Protein AF-N2A090-F1 (afdb_monomer)

Structure (mmCIF, N/CA/C/O backbone):
data_AF-N2A090-F1
#
_entry.id   AF-N2A090-F1
#
loop_
_atom_site.group_PDB
_atom_site.id
_atom_site.type_symbol
_atom_site.label_atom_id
_atom_site.label_alt_id
_atom_site.label_comp_id
_atom_site.label_asym_id
_atom_site.label_entity_id
_atom_site.label_seq_id
_atom_site.pdbx_PDB_ins_code
_atom_site.Cartn_x
_atom_site.Cartn_y
_atom_site.Cartn_z
_atom_site.occupancy
_atom_site.B_iso_or_equiv
_atom_site.auth_seq_id
_atom_site.auth_comp_id
_atom_site.auth_asym_id
_atom_site.auth_atom_id
_atom_site.pdbx_PDB_model_num
ATOM 1 N N . MET A 1 1 ? -7.030 3.485 -2.525 1.00 74.12 1 MET A N 1
ATOM 2 C CA . MET A 1 1 ? -6.939 4.954 -2.681 1.00 74.12 1 MET A CA 1
ATOM 3 C C . MET A 1 1 ? -5.470 5.366 -2.677 1.00 74.12 1 MET A C 1
ATOM 5 O O . MET A 1 1 ? -4.725 4.828 -1.869 1.00 74.12 1 MET A O 1
ATOM 9 N N . SER A 1 2 ? -5.016 6.261 -3.564 1.00 77.94 2 SER A N 1
ATOM 10 C CA . SER A 1 2 ? -3.610 6.715 -3.531 1.00 77.94 2 SER A CA 1
ATOM 11 C C . SER A 1 2 ? -3.374 7.710 -2.391 1.00 77.94 2 SER A C 1
ATOM 13 O O . SER A 1 2 ? -4.318 8.332 -1.901 1.00 77.94 2 SER A O 1
ATOM 15 N N . ARG A 1 3 ? -2.103 7.913 -2.015 1.00 79.19 3 ARG A N 1
ATOM 16 C CA . ARG A 1 3 ? -1.691 8.959 -1.058 1.00 79.19 3 ARG A CA 1
ATOM 17 C C . ARG A 1 3 ? -2.234 10.335 -1.442 1.00 79.19 3 ARG A C 1
ATOM 19 O O . ARG A 1 3 ? -2.780 11.037 -0.602 1.00 79.19 3 ARG A O 1
ATOM 26 N N . THR A 1 4 ? -2.130 10.695 -2.720 1.00 79.94 4 THR A N 1
ATOM 27 C CA . THR A 1 4 ? -2.624 11.978 -3.236 1.00 79.94 4 THR A CA 1
ATOM 28 C C . THR A 1 4 ? -4.145 12.076 -3.149 1.00 79.94 4 THR A C 1
ATOM 30 O O . THR A 1 4 ? -4.663 13.121 -2.773 1.00 79.94 4 THR A O 1
ATOM 33 N N . CYS A 1 5 ? -4.876 10.990 -3.431 1.00 81.81 5 CYS A N 1
ATOM 34 C CA . CYS A 1 5 ? -6.334 10.977 -3.284 1.00 81.81 5 CYS A CA 1
ATOM 35 C C . CYS A 1 5 ? -6.766 11.231 -1.835 1.00 81.81 5 CYS A C 1
ATOM 37 O O . CYS A 1 5 ? -7.685 12.017 -1.627 1.00 81.81 5 CYS A O 1
ATOM 39 N N . ILE A 1 6 ? -6.103 10.595 -0.862 1.00 81.88 6 ILE A N 1
ATOM 40 C CA . ILE A 1 6 ? -6.382 10.790 0.569 1.00 81.88 6 ILE A CA 1
ATOM 41 C C . ILE A 1 6 ? -6.033 12.222 0.987 1.00 81.88 6 ILE A C 1
ATOM 43 O O . ILE A 1 6 ? -6.859 12.898 1.590 1.00 81.88 6 ILE A O 1
ATOM 47 N N . GLY A 1 7 ? -4.863 12.726 0.583 1.00 79.81 7 GLY A N 1
ATOM 48 C CA . GLY A 1 7 ? -4.444 14.096 0.895 1.00 79.81 7 GLY A CA 1
ATOM 49 C C . GLY A 1 7 ? -5.368 15.177 0.321 1.00 79.81 7 GLY A C 1
ATOM 50 O O . GLY A 1 7 ? -5.564 16.207 0.957 1.00 79.81 7 GLY A O 1
ATOM 51 N N . ASN A 1 8 ? -5.968 14.935 -0.849 1.00 82.94 8 ASN A N 1
ATOM 52 C CA . ASN A 1 8 ? -6.918 15.861 -1.474 1.00 82.94 8 ASN A CA 1
ATOM 53 C C . ASN A 1 8 ? -8.331 15.794 -0.863 1.00 82.94 8 ASN A C 1
ATOM 55 O O . ASN A 1 8 ? -9.120 16.710 -1.077 1.00 82.94 8 ASN A O 1
ATOM 59 N N . HIS A 1 9 ? -8.661 14.732 -0.121 1.00 82.12 9 HIS A N 1
ATOM 60 C CA . HIS A 1 9 ? -9.956 14.548 0.540 1.00 82.12 9 HIS A CA 1
ATOM 61 C C . HIS A 1 9 ? -9.742 14.418 2.048 1.00 82.12 9 HIS A C 1
ATOM 63 O O . HIS A 1 9 ? -9.837 13.326 2.618 1.00 82.12 9 HIS A O 1
ATOM 69 N N . SER A 1 10 ? -9.441 15.545 2.695 1.00 78.00 10 SER A N 1
ATOM 70 C CA . SER A 1 10 ? -9.239 15.586 4.142 1.00 78.00 10 SER A CA 1
ATOM 71 C C . SER A 1 10 ? -10.441 14.982 4.882 1.00 78.00 10 SER A C 1
ATOM 73 O O . SER A 1 10 ? -11.603 15.243 4.565 1.00 78.00 10 SER A O 1
ATOM 75 N N . GLY A 1 11 ? -10.155 14.104 5.846 1.00 84.94 11 GLY A N 1
ATOM 76 C CA . GLY A 1 11 ? -11.173 13.414 6.641 1.00 84.94 11 GLY A CA 1
ATOM 77 C C . GLY A 1 11 ? -11.826 12.198 5.975 1.00 84.94 11 GLY A C 1
ATOM 78 O O . GLY A 1 11 ? -12.719 11.611 6.578 1.00 84.94 11 GLY A O 1
ATOM 79 N N . ILE A 1 12 ? -11.405 11.764 4.776 1.00 90.19 12 ILE A N 1
ATOM 80 C CA . ILE A 1 12 ? -11.969 10.547 4.158 1.00 90.19 12 ILE A CA 1
ATOM 81 C C . ILE A 1 12 ? -11.743 9.298 5.019 1.00 90.19 12 ILE A C 1
ATOM 83 O O . ILE A 1 12 ? -12.636 8.465 5.127 1.00 90.19 12 ILE A O 1
ATOM 87 N N . ILE A 1 13 ? -10.583 9.193 5.677 1.00 90.69 13 ILE A N 1
ATOM 88 C CA . ILE A 1 13 ? -10.296 8.081 6.590 1.00 90.69 13 ILE A CA 1
ATOM 89 C C . ILE A 1 13 ? -11.205 8.172 7.817 1.00 90.69 13 ILE A C 1
ATOM 91 O O . ILE A 1 13 ? -11.804 7.168 8.177 1.00 90.69 13 ILE A O 1
ATOM 95 N N . GLN A 1 14 ? -11.396 9.368 8.387 1.00 93.06 14 GLN A N 1
ATOM 96 C CA . GLN A 1 14 ? -12.294 9.563 9.531 1.00 93.06 14 GLN A CA 1
ATOM 97 C C . GLN A 1 14 ? -13.730 9.144 9.212 1.00 93.06 14 GLN A C 1
ATOM 99 O O . GLN A 1 14 ? -14.353 8.431 9.987 1.00 93.06 14 GLN A O 1
ATOM 104 N N . LYS A 1 15 ? -14.228 9.503 8.024 1.00 93.06 15 LYS A N 1
ATOM 105 C CA . LYS A 1 15 ? -15.556 9.076 7.567 1.00 93.06 15 LYS A CA 1
ATOM 106 C C . LYS A 1 15 ? -15.677 7.559 7.461 1.00 93.06 15 LYS A C 1
ATOM 108 O O . LYS A 1 15 ? -16.721 7.019 7.799 1.00 93.06 15 LYS A O 1
ATOM 113 N N . LEU A 1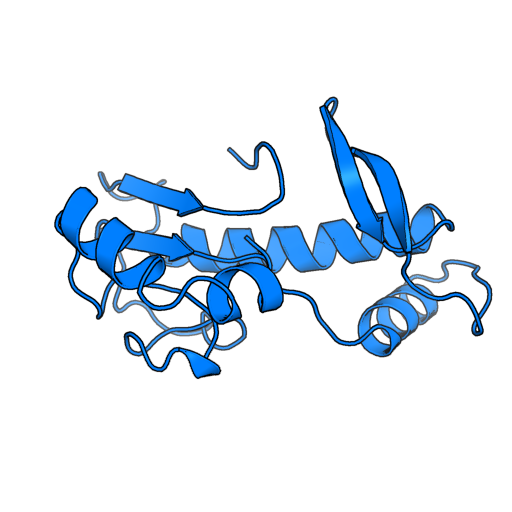 16 ? -14.631 6.869 6.998 1.00 93.25 16 LEU A N 1
ATOM 114 C CA . LEU A 1 16 ? -14.617 5.403 6.964 1.00 93.25 16 LEU A CA 1
ATOM 115 C C . LEU A 1 16 ? -14.592 4.819 8.381 1.00 93.25 16 LEU A C 1
ATOM 117 O O . LEU A 1 16 ? -15.324 3.878 8.660 1.00 93.25 16 LEU A O 1
ATOM 121 N N . ILE A 1 17 ? -13.801 5.396 9.285 1.00 93.94 17 ILE A N 1
ATOM 122 C CA . ILE A 1 17 ? -13.757 4.990 10.695 1.00 93.94 17 ILE A CA 1
ATOM 123 C C . ILE A 1 17 ? -15.149 5.099 11.327 1.00 93.94 17 ILE A C 1
ATOM 125 O O . ILE A 1 17 ? -15.617 4.138 11.931 1.00 93.94 17 ILE A O 1
ATOM 129 N N . GLU A 1 18 ? -15.832 6.228 11.132 1.00 94.19 18 GLU A N 1
ATOM 130 C CA . GLU A 1 18 ? -17.196 6.459 11.621 1.00 94.19 18 GLU A CA 1
ATOM 131 C C . GLU A 1 18 ? -18.202 5.496 10.980 1.00 94.19 18 GLU A C 1
ATOM 133 O O . GLU A 1 18 ? -18.989 4.867 11.682 1.00 94.19 18 GLU A O 1
ATOM 138 N N . GLN A 1 19 ? -18.153 5.335 9.655 1.00 94.19 19 GLN A N 1
ATOM 139 C CA . GLN A 1 19 ? -19.072 4.476 8.906 1.00 94.19 19 GLN A CA 1
ATOM 140 C C . GLN A 1 19 ? -19.000 3.009 9.353 1.00 94.19 19 GLN A C 1
ATOM 142 O O . GLN A 1 19 ? -20.031 2.341 9.434 1.00 94.19 19 GLN A O 1
ATOM 147 N N . PHE A 1 20 ? -17.795 2.510 9.631 1.00 93.38 20 PHE A N 1
ATOM 148 C CA . PHE A 1 20 ? -17.558 1.124 10.040 1.00 93.38 20 PHE A CA 1
ATOM 149 C C . PHE A 1 20 ? -17.416 0.959 11.561 1.00 93.38 20 PHE A C 1
ATOM 151 O O . PHE A 1 20 ? -17.127 -0.137 12.021 1.00 93.38 20 PHE A O 1
ATOM 158 N N . HIS A 1 21 ? -17.659 2.014 12.349 1.00 92.69 21 HIS A N 1
ATOM 159 C CA . HIS A 1 21 ? -17.585 2.000 13.817 1.00 92.69 21 HIS A CA 1
ATOM 160 C C . HIS A 1 21 ? -16.241 1.475 14.365 1.00 92.69 21 HIS A C 1
ATOM 162 O O . HIS A 1 21 ? -16.193 0.708 15.329 1.00 92.69 21 HIS A O 1
ATOM 168 N N . MET A 1 22 ? -15.136 1.891 13.743 1.00 92.44 22 MET A N 1
ATOM 169 C CA . MET A 1 22 ? -13.788 1.405 14.050 1.00 92.44 22 MET A CA 1
ATOM 170 C C . MET A 1 22 ? -13.080 2.269 15.103 1.00 92.44 22 MET A C 1
ATOM 172 O O . MET A 1 22 ? -13.300 3.472 15.193 1.00 92.44 22 MET A O 1
ATOM 176 N N . ASP A 1 23 ? -12.172 1.664 15.873 1.00 92.38 23 ASP A N 1
ATOM 177 C CA . ASP A 1 23 ? -11.186 2.401 16.683 1.00 92.38 23 ASP A CA 1
ATOM 178 C C . ASP A 1 23 ? -9.989 2.765 15.789 1.00 92.38 23 ASP A C 1
ATOM 180 O O . ASP A 1 23 ? -9.489 1.909 15.057 1.00 92.38 23 ASP A O 1
ATOM 184 N N . GLU A 1 24 ? -9.493 4.003 15.870 1.00 91.75 24 GLU A N 1
ATOM 185 C CA . GLU A 1 24 ? -8.285 4.471 15.172 1.00 91.75 24 GLU A CA 1
ATOM 186 C C . GLU A 1 24 ? -7.083 3.532 15.359 1.00 91.75 24 GLU A C 1
ATOM 188 O O . GLU A 1 24 ? -6.289 3.339 14.441 1.00 91.75 24 GLU A O 1
ATOM 193 N N . LYS A 1 25 ? -6.960 2.879 16.521 1.00 91.56 25 LYS A N 1
ATOM 194 C CA . LYS A 1 25 ? -5.900 1.896 16.804 1.00 91.56 25 LYS A CA 1
ATOM 195 C C . LYS A 1 25 ? -5.976 0.641 15.935 1.00 91.56 25 LYS A C 1
ATOM 197 O O . LYS A 1 25 ? -4.972 -0.056 15.815 1.00 91.56 25 LYS A O 1
ATOM 202 N N . LYS A 1 26 ? -7.141 0.351 15.352 1.00 93.75 26 LYS A N 1
ATOM 203 C CA . LYS A 1 26 ? -7.409 -0.788 14.460 1.00 93.75 26 LYS A CA 1
ATOM 204 C C . LYS A 1 26 ? -7.352 -0.400 12.978 1.00 93.75 26 LYS A C 1
ATOM 206 O O . LYS A 1 26 ? -7.726 -1.193 12.113 1.00 93.75 26 LYS A O 1
ATOM 211 N N . VAL A 1 27 ? -6.896 0.813 12.675 1.00 94.50 27 VAL A N 1
ATOM 212 C CA . VAL A 1 27 ? -6.742 1.313 11.310 1.00 94.50 27 VAL A CA 1
ATOM 213 C C . VAL A 1 27 ? -5.287 1.179 10.879 1.00 94.50 27 VAL A C 1
ATOM 215 O O . VAL A 1 27 ? -4.377 1.552 11.615 1.00 94.50 27 VAL A O 1
ATOM 218 N N . ILE A 1 28 ? -5.066 0.680 9.665 1.00 94.50 28 ILE A N 1
ATOM 219 C CA . ILE A 1 28 ? -3.757 0.650 9.010 1.00 94.50 28 ILE A CA 1
ATOM 220 C C . ILE A 1 28 ? -3.831 1.539 7.768 1.00 94.50 28 ILE A C 1
ATOM 222 O O . ILE A 1 28 ? -4.612 1.294 6.847 1.00 94.50 28 ILE A O 1
ATOM 226 N N . THR A 1 29 ? -3.008 2.585 7.740 1.00 93.88 29 THR A N 1
ATOM 227 C CA . THR A 1 29 ? -2.914 3.542 6.626 1.00 93.88 29 THR A CA 1
ATOM 228 C C . THR A 1 29 ? -1.475 4.061 6.484 1.00 93.88 29 THR A C 1
ATOM 230 O O . THR A 1 29 ? -0.525 3.452 6.980 1.00 93.88 29 THR A O 1
ATOM 233 N N . PHE A 1 30 ? -1.259 5.164 5.768 1.00 91.62 30 PHE A N 1
ATOM 234 C CA . PHE A 1 30 ? 0.050 5.795 5.639 1.00 91.62 30 PHE A CA 1
ATOM 235 C C . PHE A 1 30 ? 0.497 6.448 6.949 1.00 91.62 30 PHE A C 1
ATOM 237 O O . PHE A 1 30 ? -0.265 7.175 7.577 1.00 91.62 30 PHE A O 1
ATOM 244 N N . LYS A 1 31 ? 1.786 6.306 7.289 1.00 89.88 31 LYS A N 1
ATOM 245 C CA . LYS A 1 31 ? 2.408 6.926 8.475 1.00 89.88 31 LYS A CA 1
ATOM 246 C C . LYS A 1 31 ? 2.099 8.422 8.630 1.00 89.88 31 LYS A C 1
ATOM 248 O O . LYS A 1 31 ? 1.952 8.909 9.743 1.00 89.88 31 LYS A O 1
ATOM 253 N N . LYS A 1 32 ? 2.005 9.151 7.512 1.00 89.00 32 LYS A N 1
ATOM 254 C CA . LYS A 1 32 ? 1.718 10.594 7.492 1.00 89.00 32 LYS A CA 1
ATOM 255 C C . LYS A 1 32 ? 0.347 10.942 8.082 1.00 89.00 32 LYS A C 1
ATOM 257 O O . LYS A 1 32 ? 0.206 12.028 8.628 1.00 89.00 32 LYS A O 1
ATOM 262 N N . GLU A 1 33 ? -0.628 10.041 7.980 1.00 88.31 33 GLU A N 1
ATOM 263 C CA . GLU A 1 33 ? -1.977 10.274 8.506 1.00 88.31 33 GLU A CA 1
ATOM 264 C C . GLU A 1 33 ? -1.998 10.256 10.039 1.00 88.31 33 GLU A C 1
ATOM 266 O O . GLU A 1 33 ? -2.909 10.817 10.632 1.00 88.31 33 GLU A O 1
ATOM 271 N N . ASN A 1 34 ? -0.972 9.673 10.680 1.00 88.88 34 ASN A N 1
ATOM 272 C CA . ASN A 1 34 ? -0.818 9.627 12.135 1.00 88.88 34 ASN A CA 1
ATOM 273 C C . ASN A 1 34 ? -2.039 9.018 12.860 1.00 88.88 34 ASN A C 1
ATOM 275 O O . ASN A 1 34 ? -2.432 9.485 13.927 1.00 88.88 34 ASN A O 1
ATOM 279 N N . ILE A 1 35 ? -2.630 7.980 12.258 1.00 88.38 35 ILE A N 1
ATOM 280 C CA . ILE A 1 35 ? -3.768 7.221 12.790 1.00 88.38 35 ILE A CA 1
ATOM 281 C C . ILE A 1 35 ? -3.264 5.851 13.240 1.00 88.38 35 ILE A C 1
ATOM 283 O O . ILE A 1 35 ? -2.599 5.156 12.470 1.00 88.38 35 ILE A O 1
ATOM 287 N N . GLY A 1 36 ? -3.609 5.466 14.470 1.00 85.12 36 GLY A N 1
ATOM 288 C CA . GLY A 1 36 ? -3.218 4.182 15.045 1.00 85.12 36 GLY A CA 1
ATOM 289 C C . GLY A 1 36 ? -1.708 4.038 15.276 1.00 85.12 36 GLY A C 1
ATOM 290 O O . GLY A 1 36 ? -0.925 4.970 15.103 1.00 85.12 36 GLY A O 1
ATOM 291 N N . SER A 1 37 ? -1.289 2.853 15.727 1.00 83.75 37 SER A N 1
ATOM 292 C CA . SER A 1 37 ? 0.128 2.537 15.974 1.00 83.75 37 SER A CA 1
ATOM 293 C C . SER A 1 37 ? 0.800 1.793 14.816 1.00 83.75 37 SER A C 1
ATOM 295 O O . SER A 1 37 ? 2.027 1.819 14.703 1.00 83.75 37 SER A O 1
ATOM 297 N N . LEU A 1 38 ? 0.016 1.136 13.957 1.00 89.38 38 LEU A N 1
ATOM 298 C CA . LEU A 1 38 ? 0.498 0.382 12.802 1.00 89.38 38 LEU A CA 1
ATOM 299 C C . LEU A 1 38 ? 0.202 1.140 11.510 1.00 89.38 38 LEU A C 1
ATOM 301 O O . LEU A 1 38 ? -0.845 1.757 11.343 1.00 89.38 38 LEU A O 1
ATOM 305 N N . HIS A 1 39 ? 1.137 1.071 10.571 1.00 91.38 39 HIS A N 1
ATOM 306 C CA . HIS A 1 39 ? 1.033 1.724 9.272 1.00 91.38 39 HIS A CA 1
ATOM 307 C C . HIS A 1 39 ? 1.769 0.901 8.214 1.00 91.38 39 HIS A C 1
ATOM 309 O O . HIS A 1 39 ? 2.591 0.047 8.547 1.00 91.38 39 HIS A O 1
ATOM 315 N N . PHE A 1 40 ? 1.528 1.194 6.936 1.00 89.44 40 PHE A N 1
ATOM 316 C CA . PHE A 1 40 ? 2.294 0.621 5.821 1.00 89.44 40 PHE A CA 1
ATOM 317 C C . PHE A 1 40 ? 3.813 0.747 6.056 1.00 89.44 40 PHE A C 1
ATOM 319 O O . PHE A 1 40 ? 4.291 1.808 6.476 1.00 89.44 40 PHE A O 1
ATOM 326 N N . GLY A 1 41 ? 4.557 -0.343 5.855 1.00 83.50 41 GLY A N 1
ATOM 327 C CA . GLY A 1 41 ? 5.981 -0.483 6.185 1.00 83.50 41 GLY A CA 1
ATOM 328 C C . GLY A 1 41 ? 6.324 -0.735 7.664 1.00 83.50 41 GLY A C 1
ATOM 329 O O . GLY A 1 41 ? 7.500 -0.835 7.993 1.00 83.50 41 GLY A O 1
ATOM 330 N N . ASN A 1 42 ? 5.338 -0.818 8.563 1.00 85.06 42 ASN A N 1
ATOM 331 C CA . ASN A 1 42 ? 5.522 -1.172 9.979 1.00 85.06 42 ASN A CA 1
ATOM 332 C C . ASN A 1 42 ? 4.400 -2.106 10.466 1.00 85.06 42 ASN A C 1
ATOM 334 O O . ASN A 1 42 ? 3.811 -1.907 11.526 1.00 85.06 42 ASN A O 1
ATOM 338 N N . THR A 1 43 ? 4.040 -3.088 9.641 1.00 77.25 43 THR A N 1
ATOM 339 C CA . THR A 1 43 ? 3.064 -4.137 9.974 1.00 77.25 43 THR A CA 1
ATOM 340 C C . THR A 1 43 ? 3.737 -5.421 10.464 1.00 77.25 43 THR A C 1
ATOM 342 O O . THR A 1 43 ? 3.069 -6.305 10.999 1.00 77.25 43 THR A O 1
ATOM 345 N N . GLU A 1 44 ? 5.056 -5.545 10.326 1.00 72.06 44 GLU A N 1
ATOM 346 C CA . GLU A 1 44 ? 5.794 -6.734 10.745 1.00 72.06 44 GLU A CA 1
ATOM 347 C C . GLU A 1 44 ? 6.017 -6.774 12.263 1.00 72.06 44 GLU A C 1
ATOM 349 O O . GLU A 1 44 ? 6.181 -5.753 12.925 1.00 72.06 44 GLU A O 1
ATOM 354 N N . GLY A 1 45 ? 6.013 -7.981 12.835 1.00 69.25 45 GLY A N 1
ATOM 355 C CA . GLY A 1 45 ? 6.380 -8.202 14.239 1.00 69.25 45 GLY A CA 1
ATOM 356 C C . GLY A 1 45 ? 5.337 -7.815 15.297 1.00 69.25 45 GLY A C 1
ATOM 357 O O . GLY A 1 45 ? 5.580 -8.063 16.475 1.00 69.25 45 GLY A O 1
ATOM 358 N N . SER A 1 46 ? 4.172 -7.271 14.920 1.00 76.19 46 SER A N 1
ATOM 359 C CA . SER A 1 46 ? 3.088 -6.959 15.867 1.00 76.19 46 SER A CA 1
ATOM 360 C C . SER A 1 46 ? 1.916 -7.947 15.800 1.00 76.19 46 SER A C 1
ATOM 362 O O . SER A 1 46 ? 1.425 -8.280 14.715 1.00 76.19 46 SER A O 1
ATOM 364 N N . ASN A 1 47 ? 1.434 -8.355 16.982 1.00 82.06 47 ASN A N 1
ATOM 365 C CA . ASN A 1 47 ? 0.243 -9.194 17.187 1.00 82.06 47 ASN A CA 1
ATOM 366 C C . ASN A 1 47 ? -0.949 -8.415 17.770 1.00 82.06 47 ASN A C 1
ATOM 368 O O . ASN A 1 47 ? -1.963 -9.012 18.115 1.00 82.06 47 ASN A O 1
ATOM 372 N N . THR A 1 48 ? -0.849 -7.091 17.906 1.00 86.25 48 THR A N 1
ATOM 373 C CA . THR A 1 48 ? -1.844 -6.278 18.633 1.00 86.25 48 THR A CA 1
ATOM 374 C C . THR A 1 48 ? -3.237 -6.263 18.000 1.00 86.25 48 THR A C 1
ATOM 376 O O . THR A 1 48 ? -4.191 -5.880 18.670 1.00 86.25 48 THR A O 1
ATOM 379 N N . LEU A 1 49 ? -3.358 -6.649 16.726 1.00 89.94 49 LEU A N 1
ATOM 380 C CA . LEU A 1 49 ? -4.616 -6.666 15.970 1.00 89.94 49 LEU A CA 1
ATOM 381 C C . LEU A 1 49 ? -5.155 -8.082 15.706 1.00 89.94 49 LEU A C 1
ATOM 383 O O . LEU A 1 49 ? -6.097 -8.246 14.937 1.00 89.94 49 LEU A O 1
ATOM 387 N N . GLU A 1 50 ? -4.575 -9.110 16.328 1.00 93.06 50 GLU A N 1
ATOM 388 C CA . GLU A 1 50 ? -5.039 -10.488 16.164 1.00 93.06 50 GLU A CA 1
ATOM 389 C C . GLU A 1 50 ? -6.493 -10.657 16.613 1.00 93.06 50 GLU A C 1
ATOM 391 O O . GLU A 1 50 ? -6.847 -10.284 17.731 1.00 93.06 50 GLU A O 1
ATOM 396 N N . GLY A 1 51 ? -7.329 -11.228 15.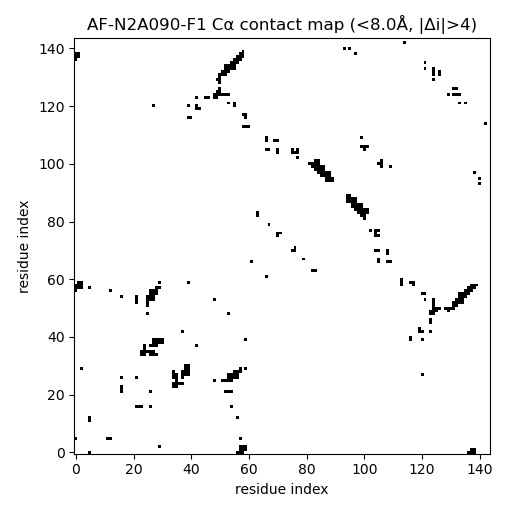740 1.00 92.88 51 GLY A N 1
ATOM 397 C CA . GLY A 1 51 ? -8.742 -11.477 16.026 1.00 92.88 51 GLY A CA 1
ATOM 398 C C . GLY A 1 51 ? -9.595 -10.218 16.175 1.00 92.88 51 GLY A C 1
ATOM 399 O O . GLY A 1 51 ? -10.712 -10.303 16.674 1.00 92.88 51 GLY A O 1
ATOM 400 N N . GLN A 1 52 ? -9.080 -9.058 15.765 1.00 93.88 52 GLN A N 1
ATOM 401 C CA . GLN A 1 52 ? -9.815 -7.799 15.756 1.00 93.88 52 GLN A CA 1
ATOM 402 C C . GLN A 1 52 ? -10.316 -7.492 14.351 1.00 93.88 52 GLN A C 1
ATOM 404 O O . GLN A 1 52 ? -9.625 -7.777 13.369 1.00 93.88 52 GLN A O 1
ATOM 409 N N . ASP A 1 53 ? -11.467 -6.830 14.272 1.00 95.81 53 ASP A N 1
ATOM 410 C CA . ASP A 1 53 ? -11.881 -6.174 13.038 1.00 95.81 53 ASP A CA 1
ATOM 411 C C . ASP A 1 53 ? -10.909 -5.031 12.740 1.00 95.81 53 ASP A C 1
ATOM 413 O O . ASP A 1 53 ? -10.576 -4.247 13.639 1.00 95.81 53 ASP A O 1
ATOM 417 N N . ILE A 1 54 ? -10.425 -4.933 11.501 1.00 95.44 54 ILE A N 1
ATOM 418 C CA . ILE A 1 54 ? -9.455 -3.899 11.102 1.00 95.44 54 ILE A CA 1
ATOM 419 C C . ILE A 1 54 ? -9.875 -3.178 9.822 1.00 95.44 54 ILE A C 1
ATOM 421 O O . ILE A 1 54 ? -10.524 -3.735 8.936 1.00 95.44 54 ILE A O 1
ATOM 425 N N . LEU A 1 55 ? -9.457 -1.919 9.717 1.00 95.50 55 LEU A N 1
ATOM 426 C CA . LEU A 1 55 ? -9.698 -1.071 8.555 1.00 95.50 55 LEU A CA 1
ATOM 427 C C . LEU A 1 55 ? -8.363 -0.763 7.875 1.00 95.50 55 LEU A C 1
ATOM 429 O O . LEU A 1 55 ? -7.512 -0.077 8.436 1.00 95.50 55 LEU A O 1
ATOM 433 N N . VAL A 1 56 ? -8.174 -1.258 6.654 1.00 94.50 56 VAL A N 1
ATOM 434 C CA . VAL A 1 56 ? -6.954 -1.048 5.865 1.00 94.50 56 VAL A CA 1
ATOM 435 C C . VAL A 1 56 ? -7.262 -0.086 4.725 1.00 94.50 56 VAL A C 1
ATOM 437 O O . VAL A 1 5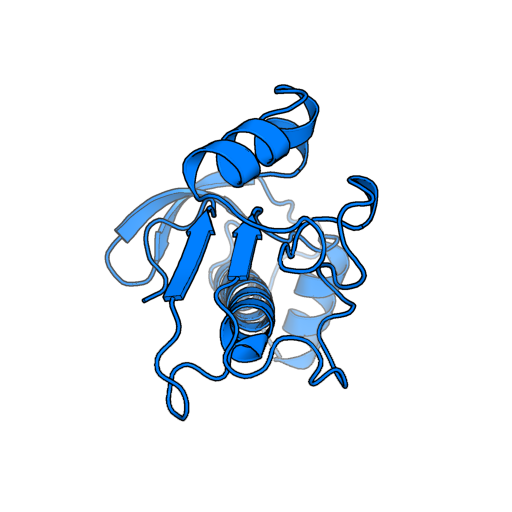6 ? -8.058 -0.383 3.832 1.00 94.50 56 VAL A O 1
ATOM 440 N N . VAL A 1 57 ? -6.631 1.086 4.738 1.00 93.50 57 VAL A N 1
ATOM 441 C CA . VAL A 1 57 ? -6.946 2.173 3.805 1.00 93.50 57 VAL A CA 1
ATOM 442 C C . VAL A 1 57 ? -5.688 2.659 3.109 1.00 93.50 57 VAL A C 1
ATOM 444 O O . VAL A 1 57 ? -4.784 3.199 3.735 1.00 93.50 57 VAL A O 1
ATOM 447 N N . GLY A 1 58 ? -5.670 2.552 1.782 1.00 90.88 58 GLY A N 1
ATOM 448 C CA . GLY A 1 58 ? -4.612 3.126 0.957 1.00 90.88 58 GLY A CA 1
ATOM 449 C C . GLY A 1 58 ? -3.892 2.111 0.079 1.00 90.88 58 GLY A C 1
ATOM 450 O O . GLY A 1 58 ? -4.015 0.907 0.230 1.00 90.88 58 GLY A O 1
ATOM 451 N N . THR A 1 59 ? -3.168 2.612 -0.911 1.00 90.25 59 THR A N 1
ATOM 452 C CA . THR A 1 59 ? -2.402 1.801 -1.863 1.00 90.25 59 THR A CA 1
ATOM 453 C C . THR A 1 59 ? -0.929 2.159 -1.712 1.00 90.25 59 THR A C 1
ATOM 455 O O . THR A 1 59 ? -0.560 3.283 -2.077 1.00 90.25 59 THR A O 1
ATOM 458 N N . PRO A 1 60 ? -0.112 1.286 -1.099 1.00 85.88 60 PRO A N 1
ATOM 459 C CA . PRO A 1 60 ? 1.261 1.618 -0.781 1.00 85.88 60 PRO A CA 1
ATOM 460 C C . PRO A 1 60 ? 2.142 1.539 -2.025 1.00 85.88 60 PRO A C 1
ATOM 462 O O . PRO A 1 60 ? 2.393 0.483 -2.588 1.00 85.88 60 PRO A O 1
ATOM 465 N N . TYR A 1 61 ? 2.588 2.714 -2.462 1.00 85.50 61 TYR A N 1
ATOM 466 C CA . TYR A 1 61 ? 3.618 2.847 -3.480 1.00 85.50 61 TYR A CA 1
ATOM 467 C C . TYR A 1 61 ? 4.971 3.037 -2.799 1.00 85.50 61 TYR A C 1
ATOM 469 O O . TYR A 1 61 ? 5.112 3.860 -1.882 1.00 85.50 61 TYR A O 1
ATOM 477 N N . HIS A 1 62 ? 5.970 2.324 -3.298 1.00 86.44 62 HIS A N 1
ATOM 478 C CA . HIS A 1 62 ? 7.373 2.562 -3.014 1.00 86.44 62 HIS A CA 1
ATOM 479 C C . HIS A 1 62 ? 7.967 3.530 -4.039 1.00 86.44 62 HIS A C 1
ATOM 481 O O . HIS A 1 62 ? 7.353 3.883 -5.047 1.00 86.44 62 HIS A O 1
ATOM 487 N N . ALA A 1 63 ? 9.180 3.998 -3.761 1.00 88.94 63 ALA A N 1
ATOM 488 C CA . ALA A 1 63 ? 9.933 4.766 -4.738 1.00 88.94 63 ALA A CA 1
ATOM 489 C C . ALA A 1 63 ? 10.315 3.876 -5.933 1.00 88.94 63 ALA A C 1
ATOM 491 O O . ALA A 1 63 ? 10.707 2.728 -5.742 1.00 88.94 63 ALA A O 1
ATOM 492 N N . GLU A 1 64 ? 10.264 4.424 -7.152 1.00 92.06 64 GLU A N 1
ATOM 493 C CA . GLU A 1 64 ? 10.501 3.675 -8.402 1.00 92.06 64 GLU A CA 1
ATOM 494 C C . GLU A 1 64 ? 11.792 2.848 -8.398 1.00 92.06 64 GLU A C 1
ATOM 496 O O . GLU A 1 64 ? 11.841 1.756 -8.960 1.00 92.06 64 GLU A O 1
ATOM 501 N N . PHE A 1 65 ? 12.850 3.375 -7.774 1.00 92.94 65 PHE A N 1
ATOM 502 C CA . PHE A 1 65 ? 14.149 2.713 -7.737 1.00 92.94 65 PHE A CA 1
ATOM 503 C C . PHE A 1 65 ? 14.114 1.378 -6.979 1.00 92.94 65 PHE A C 1
ATOM 505 O O . PHE A 1 65 ? 14.926 0.514 -7.283 1.00 92.94 65 PHE A O 1
ATOM 512 N N . LEU A 1 66 ? 13.187 1.191 -6.029 1.00 93.94 66 LEU A N 1
ATOM 513 C CA . LEU A 1 66 ? 13.054 -0.063 -5.282 1.00 93.94 66 LEU A CA 1
ATOM 514 C C . LEU A 1 66 ? 12.539 -1.189 -6.181 1.00 93.94 66 LEU A C 1
ATOM 516 O O . LEU A 1 66 ? 13.096 -2.281 -6.156 1.00 93.94 66 LEU A O 1
ATOM 520 N N . TYR A 1 67 ? 11.554 -0.903 -7.036 1.00 95.06 67 TYR A N 1
ATOM 521 C CA . TYR A 1 67 ? 11.065 -1.871 -8.022 1.00 95.06 67 TYR A CA 1
ATOM 522 C C . TYR A 1 67 ? 12.153 -2.238 -9.031 1.00 95.06 67 TYR A C 1
ATOM 524 O O . TYR A 1 67 ? 12.337 -3.406 -9.352 1.00 95.06 67 TYR A O 1
ATOM 532 N N . LYS A 1 68 ? 12.924 -1.243 -9.482 1.00 94.62 68 LYS A N 1
ATOM 533 C CA . LYS A 1 68 ? 14.058 -1.464 -10.389 1.00 94.62 68 LYS A CA 1
ATOM 534 C C . LYS A 1 68 ? 15.163 -2.293 -9.745 1.00 94.62 68 LYS A C 1
ATOM 536 O O . LYS A 1 68 ? 15.725 -3.156 -10.401 1.00 94.62 68 LYS A O 1
ATOM 541 N N . LEU A 1 69 ? 15.466 -2.053 -8.470 1.00 94.94 69 LEU A N 1
ATOM 542 C CA . LEU A 1 69 ? 16.451 -2.844 -7.737 1.00 94.94 69 LEU A CA 1
ATOM 543 C C . LEU A 1 69 ? 15.998 -4.304 -7.601 1.00 94.94 69 LEU A C 1
ATOM 545 O O . LEU A 1 69 ? 16.783 -5.204 -7.877 1.00 94.94 69 LEU A O 1
ATOM 549 N N . ALA A 1 70 ? 14.730 -4.532 -7.247 1.00 94.50 70 ALA A N 1
ATOM 550 C CA . ALA A 1 70 ? 14.153 -5.874 -7.195 1.00 94.50 70 ALA A CA 1
ATOM 551 C C . ALA A 1 70 ? 14.177 -6.566 -8.570 1.00 94.50 70 ALA A C 1
ATOM 553 O O . ALA A 1 70 ? 14.507 -7.743 -8.661 1.00 94.50 70 ALA A O 1
ATOM 554 N N . ALA A 1 71 ? 13.900 -5.829 -9.647 1.00 94.88 71 ALA A N 1
ATOM 555 C CA . ALA A 1 71 ? 13.964 -6.344 -11.013 1.00 94.88 71 ALA A CA 1
ATOM 556 C C . ALA A 1 71 ? 15.375 -6.750 -11.440 1.00 94.88 71 ALA A C 1
ATOM 558 O O . ALA A 1 71 ? 15.536 -7.815 -12.030 1.00 94.88 71 ALA A O 1
ATOM 559 N N . LEU A 1 72 ? 16.392 -5.954 -11.089 1.00 94.88 72 LEU A N 1
ATOM 560 C CA . LEU A 1 72 ? 17.792 -6.317 -11.326 1.00 94.88 72 LEU A CA 1
ATOM 561 C C . LEU A 1 72 ? 18.164 -7.608 -10.593 1.00 94.88 72 LEU A C 1
ATOM 563 O O . LEU A 1 72 ? 18.764 -8.492 -11.197 1.00 94.88 72 LEU A O 1
ATOM 567 N N . GLU A 1 73 ? 17.772 -7.734 -9.324 1.00 94.62 73 GLU A N 1
ATOM 568 C CA . GLU A 1 73 ? 18.035 -8.936 -8.520 1.00 94.62 73 GLU A CA 1
ATOM 569 C C . GLU A 1 73 ? 17.331 -10.178 -9.093 1.00 94.62 73 GLU A C 1
ATOM 571 O O . GLU A 1 73 ? 17.884 -11.274 -9.099 1.00 94.62 73 GLU A O 1
ATOM 576 N N . MET A 1 74 ? 16.124 -10.004 -9.634 1.00 93.81 74 MET A N 1
ATOM 577 C CA . MET A 1 74 ? 15.345 -11.069 -10.274 1.00 93.81 74 MET A CA 1
ATOM 578 C C . MET A 1 74 ? 15.775 -11.371 -11.720 1.00 93.81 74 MET A C 1
ATOM 580 O O . MET A 1 74 ? 15.193 -12.253 -12.351 1.00 93.81 74 MET A O 1
ATOM 584 N N . GLY A 1 75 ? 16.773 -10.663 -12.262 1.00 94.25 75 GLY A N 1
ATOM 585 C CA . GLY A 1 75 ? 17.249 -10.855 -13.635 1.00 94.25 75 GLY A CA 1
ATOM 586 C C . GLY A 1 75 ? 16.258 -10.405 -14.716 1.00 94.25 75 GLY A C 1
ATOM 587 O O . GLY A 1 75 ? 16.308 -10.903 -15.839 1.00 94.25 75 GLY A O 1
ATOM 588 N N . VAL A 1 76 ? 15.347 -9.486 -14.387 1.00 94.62 76 VAL A N 1
ATOM 589 C CA . VAL A 1 76 ? 14.397 -8.897 -15.337 1.00 94.62 76 VAL A CA 1
ATOM 590 C C . VAL A 1 76 ? 15.094 -7.800 -16.139 1.00 94.62 76 VAL A C 1
ATOM 592 O O . VAL A 1 76 ? 15.704 -6.899 -15.564 1.00 94.62 76 VAL A O 1
ATOM 595 N N . ASP A 1 77 ? 14.972 -7.853 -17.465 1.00 93.69 77 ASP A N 1
ATOM 596 C CA . ASP A 1 77 ? 15.494 -6.821 -18.365 1.00 93.69 77 ASP A CA 1
ATOM 597 C C . ASP A 1 77 ? 14.503 -5.654 -18.516 1.00 93.69 77 ASP A C 1
ATOM 599 O O . ASP A 1 77 ? 1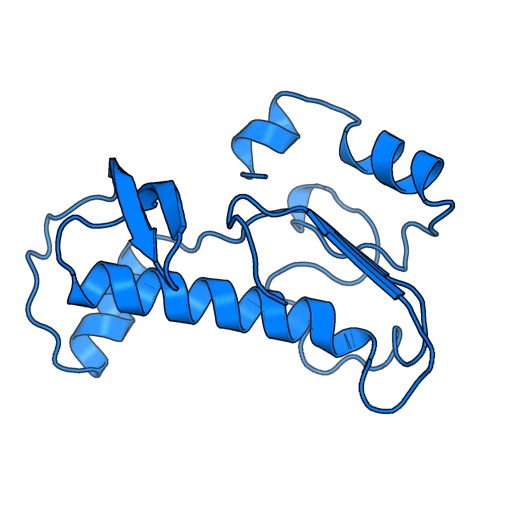3.305 -5.852 -18.753 1.00 93.69 77 ASP A O 1
ATOM 603 N N . PHE A 1 78 ? 14.997 -4.424 -18.360 1.00 94.00 78 PHE A N 1
ATOM 604 C CA . PHE A 1 78 ? 14.197 -3.201 -18.422 1.00 94.00 78 PHE A CA 1
ATOM 605 C C . PHE A 1 78 ? 15.048 -1.960 -18.735 1.00 94.00 78 PHE A C 1
ATOM 607 O O . PHE A 1 78 ? 16.253 -1.921 -18.486 1.00 94.00 78 PHE A O 1
ATOM 614 N N . ASP A 1 79 ? 14.410 -0.885 -19.214 1.00 93.00 79 ASP A N 1
ATOM 615 C CA . ASP A 1 79 ? 15.086 0.405 -19.389 1.00 93.00 79 ASP A CA 1
ATOM 616 C C . ASP A 1 79 ? 15.226 1.132 -18.040 1.00 93.00 79 ASP A C 1
ATOM 618 O O . ASP A 1 79 ? 14.253 1.572 -17.423 1.00 93.00 79 ASP A O 1
ATOM 622 N N . GLY A 1 80 ? 16.465 1.340 -17.590 1.00 89.38 80 GLY A N 1
ATOM 623 C CA . GLY A 1 80 ? 16.771 2.078 -16.362 1.00 89.38 80 GLY A CA 1
ATOM 624 C C . GLY A 1 80 ? 16.185 3.498 -16.305 1.00 89.38 80 GLY A C 1
ATOM 625 O O . GLY A 1 80 ? 15.970 4.028 -15.208 1.00 89.38 80 GLY A O 1
ATOM 626 N N . LYS A 1 81 ? 15.867 4.115 -17.449 1.00 92.00 81 LYS A N 1
ATOM 627 C CA . LYS A 1 81 ? 15.236 5.441 -17.540 1.00 92.00 81 LYS A CA 1
ATOM 628 C C . LYS A 1 81 ? 13.711 5.400 -17.503 1.00 92.00 81 LYS A C 1
ATOM 630 O O . LYS A 1 81 ? 13.102 6.460 -17.353 1.00 92.00 81 LYS A O 1
ATOM 635 N N . GLU A 1 82 ? 13.102 4.220 -17.579 1.00 92.19 82 GLU A N 1
ATOM 636 C CA . GLU A 1 82 ? 11.652 4.055 -17.572 1.00 92.19 82 GLU A CA 1
ATOM 637 C C . GLU A 1 82 ? 11.022 4.671 -16.315 1.00 92.19 82 GLU A C 1
ATOM 639 O O . GLU A 1 82 ? 11.589 4.632 -15.218 1.00 92.19 82 GLU A O 1
ATOM 644 N N . LYS A 1 83 ? 9.847 5.273 -16.475 1.00 93.56 83 LYS A N 1
ATOM 645 C CA . LYS A 1 83 ? 9.096 5.931 -15.404 1.00 93.56 83 LYS A CA 1
ATOM 646 C C . LYS A 1 83 ? 7.696 5.365 -15.338 1.00 93.56 83 LYS A C 1
ATOM 648 O O . LYS A 1 83 ? 7.127 5.015 -16.370 1.00 93.56 83 LYS A O 1
ATOM 653 N N . MET A 1 84 ? 7.133 5.325 -14.137 1.00 93.75 84 MET A N 1
ATOM 654 C CA . MET A 1 84 ? 5.748 4.911 -13.972 1.00 93.75 84 MET A CA 1
ATOM 655 C C . MET A 1 84 ? 4.825 5.953 -14.607 1.00 93.75 84 MET A C 1
ATOM 657 O O . MET A 1 84 ? 4.976 7.157 -14.383 1.00 93.75 84 MET A O 1
ATOM 661 N N . LYS A 1 85 ? 3.839 5.497 -15.378 1.00 93.75 85 LYS A N 1
ATOM 662 C CA . LYS A 1 85 ? 2.836 6.360 -16.013 1.00 93.75 85 LYS A CA 1
ATOM 663 C C . LYS A 1 85 ? 1.432 5.805 -15.782 1.00 93.75 85 LYS A C 1
ATOM 665 O O . LYS A 1 85 ? 1.277 4.589 -15.651 1.00 93.75 85 LYS A O 1
ATOM 670 N N . PRO A 1 86 ? 0.399 6.663 -15.722 1.00 91.44 86 PRO A N 1
ATOM 671 C CA . PRO A 1 86 ? -0.985 6.208 -15.727 1.00 91.44 86 PRO A CA 1
ATOM 672 C C . PRO A 1 86 ? -1.294 5.481 -17.036 1.00 91.44 86 PRO A C 1
ATOM 674 O O . PRO A 1 86 ? -1.131 6.047 -18.114 1.00 91.44 86 PRO A O 1
ATOM 677 N N . GLN A 1 87 ? -1.762 4.242 -16.941 1.00 93.38 87 GLN A N 1
ATOM 678 C CA . GLN A 1 87 ? -2.129 3.420 -18.090 1.00 93.38 87 GLN A CA 1
ATOM 679 C C . GLN A 1 87 ? -3.238 2.433 -17.715 1.00 93.38 87 GLN A C 1
ATOM 681 O O . GLN A 1 87 ? -3.513 2.202 -16.535 1.00 93.38 87 GLN A O 1
ATOM 686 N N . ILE A 1 88 ? -3.903 1.865 -18.721 1.00 92.00 88 ILE A N 1
ATOM 687 C CA . ILE A 1 88 ? -4.867 0.788 -18.497 1.00 92.00 88 ILE A CA 1
ATOM 688 C C . ILE A 1 88 ? -4.112 -0.532 -18.498 1.00 92.00 88 ILE A C 1
ATOM 690 O O . ILE A 1 88 ? -3.483 -0.884 -19.492 1.00 92.00 88 ILE A O 1
ATOM 694 N N . VAL A 1 89 ? -4.235 -1.278 -17.410 1.00 91.75 89 VAL A N 1
ATOM 695 C CA . VAL A 1 89 ? -3.569 -2.567 -17.222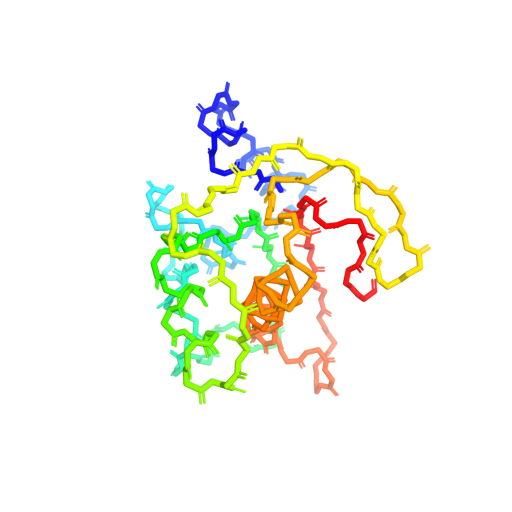 1.00 91.75 89 VAL A CA 1
ATOM 696 C C . VAL A 1 89 ? -4.587 -3.662 -16.979 1.00 91.75 89 VAL A C 1
ATOM 698 O O . VAL A 1 89 ? -5.687 -3.390 -16.492 1.00 91.75 89 VAL A O 1
ATOM 701 N N . THR A 1 90 ? -4.210 -4.889 -17.334 1.00 90.69 90 THR A N 1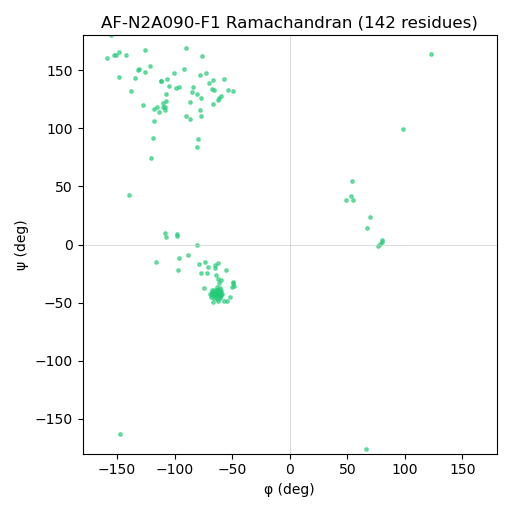
ATOM 702 C CA . THR A 1 90 ? -4.961 -6.093 -16.986 1.00 90.69 90 THR A CA 1
ATOM 703 C C . THR A 1 90 ? -4.151 -6.872 -15.965 1.00 90.69 90 THR A C 1
ATOM 705 O O . THR A 1 90 ? -3.037 -7.280 -16.271 1.00 90.69 90 THR A O 1
ATOM 708 N N . HIS A 1 91 ? -4.698 -7.058 -14.769 1.00 88.38 91 HIS A N 1
ATOM 709 C CA . HIS A 1 91 ? -4.061 -7.802 -13.682 1.00 88.38 91 HIS A CA 1
ATOM 710 C C . HIS A 1 91 ? -5.104 -8.691 -13.008 1.00 88.38 91 HIS A C 1
ATOM 712 O O . HIS A 1 91 ? -6.219 -8.232 -12.752 1.00 88.38 91 HIS A O 1
ATOM 718 N N . ASN A 1 92 ? -4.782 -9.967 -12.782 1.00 85.81 92 ASN A N 1
ATOM 719 C CA . ASN A 1 92 ? -5.688 -10.959 -12.184 1.00 85.81 92 ASN A CA 1
ATOM 720 C C . ASN A 1 92 ? -7.100 -11.003 -12.816 1.00 85.81 92 ASN A C 1
ATOM 722 O O . ASN A 1 92 ? -8.107 -11.146 -12.128 1.00 85.81 92 ASN A O 1
ATOM 726 N N . GLY A 1 93 ? -7.187 -10.854 -14.144 1.00 85.31 93 GLY A N 1
ATOM 727 C CA . GLY A 1 93 ? -8.456 -10.886 -14.888 1.00 85.31 93 GLY A CA 1
ATOM 728 C C . GLY A 1 93 ? -9.268 -9.583 -14.859 1.00 85.31 93 GLY A C 1
ATOM 729 O O . GLY A 1 93 ? -10.342 -9.522 -15.457 1.00 85.31 93 GLY A O 1
ATOM 730 N N . TYR A 1 94 ? -8.761 -8.524 -14.225 1.00 85.81 94 TYR A N 1
ATOM 731 C CA . TYR A 1 94 ? -9.419 -7.222 -14.147 1.00 85.81 94 TYR A CA 1
ATOM 732 C C . TYR A 1 94 ? -8.670 -6.164 -14.943 1.00 85.81 94 TYR A C 1
ATOM 734 O O . TYR A 1 94 ? -7.446 -6.091 -14.897 1.00 85.81 94 TYR A O 1
ATOM 742 N N . ARG A 1 95 ? -9.422 -5.294 -15.626 1.00 89.00 95 ARG A N 1
ATOM 743 C CA . ARG A 1 95 ? -8.879 -4.174 -16.400 1.00 89.00 95 ARG A CA 1
ATOM 744 C C . ARG A 1 95 ? -9.199 -2.843 -15.726 1.00 89.00 95 ARG A C 1
ATOM 746 O O . ARG A 1 95 ? -10.371 -2.526 -15.519 1.00 89.00 95 ARG A O 1
ATOM 753 N N . PHE A 1 96 ? -8.179 -2.058 -15.392 1.00 89.56 96 PHE A N 1
ATOM 754 C CA . PHE A 1 96 ? -8.346 -0.792 -14.670 1.00 89.56 96 PHE A CA 1
ATOM 755 C C . PHE A 1 96 ? -7.224 0.209 -14.966 1.00 89.56 96 PHE A C 1
ATOM 757 O O . PHE A 1 96 ? -6.170 -0.145 -15.488 1.00 89.56 96 PHE A O 1
ATOM 764 N N . TRP A 1 97 ? -7.472 1.480 -14.643 1.00 89.25 97 TRP A N 1
ATOM 765 C CA . TRP A 1 97 ? -6.461 2.536 -14.702 1.00 89.25 97 TRP A CA 1
ATOM 766 C C . TRP A 1 97 ? -5.521 2.444 -13.504 1.00 89.25 97 TRP A C 1
ATOM 768 O O . TRP A 1 97 ? -5.972 2.466 -12.357 1.00 89.25 97 TRP A O 1
ATOM 778 N N . PHE A 1 98 ? -4.219 2.382 -13.769 1.00 91.19 98 PHE A N 1
ATOM 779 C CA . PHE A 1 98 ? -3.195 2.295 -12.739 1.00 91.19 98 PHE A CA 1
ATOM 780 C C . PHE A 1 98 ? -1.903 2.988 -13.175 1.00 91.19 98 PHE A C 1
ATOM 782 O O . PHE A 1 98 ? -1.530 2.954 -14.346 1.00 91.19 98 PHE A O 1
ATOM 789 N N . THR A 1 99 ? -1.208 3.619 -12.231 1.00 91.62 99 THR A N 1
ATOM 790 C CA . THR A 1 99 ? 0.113 4.207 -12.487 1.00 91.62 99 THR A CA 1
ATOM 791 C C . THR A 1 99 ? 1.175 3.137 -12.276 1.00 91.62 99 THR A C 1
ATOM 793 O O . THR A 1 99 ? 1.405 2.733 -11.139 1.00 91.62 99 THR A O 1
ATOM 796 N N . THR A 1 100 ? 1.792 2.654 -13.355 1.00 94.62 100 THR A N 1
ATOM 797 C CA . THR A 1 100 ? 2.797 1.575 -13.324 1.00 94.62 100 THR A CA 1
ATOM 798 C C . THR A 1 100 ? 3.742 1.635 -14.529 1.00 94.62 100 THR A C 1
ATOM 800 O O . THR A 1 100 ? 3.630 2.551 -15.348 1.00 94.62 100 THR A O 1
ATOM 803 N N . PHE A 1 101 ? 4.691 0.703 -14.597 1.00 95.19 101 PHE A N 1
ATOM 804 C CA . PHE A 1 101 ? 5.655 0.531 -15.685 1.00 95.19 101 PHE A CA 1
ATOM 805 C C . PHE A 1 101 ? 4.993 -0.050 -16.943 1.00 95.19 101 PHE A C 1
ATOM 807 O O . PHE A 1 101 ? 4.010 -0.788 -16.860 1.00 95.19 101 PHE A O 1
ATOM 814 N N . GLU A 1 102 ? 5.492 0.341 -18.113 1.00 94.12 102 GLU A N 1
ATOM 815 C CA . GLU A 1 102 ? 5.110 -0.224 -19.411 1.00 94.12 102 GLU A CA 1
ATOM 816 C C . GLU A 1 102 ? 5.744 -1.613 -19.590 1.00 94.12 102 GLU A C 1
ATOM 818 O O . GLU A 1 102 ? 5.080 -2.521 -20.089 1.00 94.12 102 GLU A O 1
ATOM 823 N N . ASN A 1 103 ? 6.986 -1.800 -19.123 1.00 95.19 103 ASN A N 1
ATOM 824 C CA . ASN A 1 103 ? 7.644 -3.104 -19.073 1.00 95.19 103 ASN A CA 1
ATOM 825 C C . ASN A 1 103 ? 6.869 -4.073 -18.167 1.00 95.19 103 ASN A C 1
ATOM 827 O O . ASN A 1 103 ? 6.594 -3.780 -17.000 1.00 95.19 103 ASN A O 1
ATOM 831 N N . GLU A 1 104 ? 6.529 -5.243 -18.711 1.00 93.38 104 GLU A N 1
ATOM 832 C CA . GLU A 1 104 ? 5.667 -6.209 -18.028 1.00 93.38 104 GLU A CA 1
ATOM 833 C C . GLU A 1 104 ? 6.332 -6.809 -16.788 1.00 93.38 104 GLU A C 1
ATOM 835 O O . GLU A 1 104 ? 5.694 -6.876 -15.744 1.00 93.38 104 GLU A O 1
ATOM 840 N N . GLY A 1 105 ? 7.628 -7.132 -16.848 1.00 94.31 105 GLY A N 1
ATOM 841 C CA . GLY A 1 105 ? 8.355 -7.680 -15.700 1.00 94.31 105 GLY A CA 1
ATOM 842 C C . GLY A 1 105 ? 8.455 -6.690 -14.536 1.00 94.31 105 GLY A C 1
ATOM 843 O O . GLY A 1 105 ? 8.194 -7.045 -13.387 1.00 94.31 105 GLY A O 1
ATOM 844 N N . LEU A 1 106 ? 8.750 -5.416 -14.818 1.00 95.19 106 LEU A N 1
ATOM 845 C CA . LEU A 1 106 ? 8.716 -4.357 -13.802 1.00 95.19 106 LEU A CA 1
ATOM 846 C C . LEU A 1 106 ? 7.311 -4.146 -13.235 1.00 95.19 106 LEU A C 1
ATOM 848 O O . LEU A 1 106 ? 7.152 -3.887 -12.040 1.00 95.19 106 LEU A O 1
ATOM 852 N N . ARG A 1 107 ? 6.288 -4.222 -14.089 1.00 95.06 107 ARG A N 1
ATOM 853 C CA . ARG A 1 107 ? 4.889 -4.090 -13.684 1.00 95.06 107 ARG A CA 1
ATOM 854 C C . ARG A 1 107 ? 4.467 -5.234 -12.762 1.00 95.06 107 ARG A C 1
ATOM 856 O O . ARG A 1 107 ? 3.812 -4.960 -11.759 1.00 95.06 107 ARG A O 1
ATOM 863 N N . ASP A 1 108 ? 4.875 -6.461 -13.057 1.00 93.81 108 ASP A N 1
ATOM 864 C CA . ASP A 1 108 ? 4.571 -7.638 -12.244 1.00 93.81 108 ASP A CA 1
ATOM 865 C C . ASP A 1 108 ? 5.259 -7.558 -10.880 1.00 93.81 108 ASP A C 1
ATOM 867 O O . ASP A 1 108 ? 4.620 -7.782 -9.855 1.00 93.81 108 ASP A O 1
ATOM 871 N N . ILE A 1 109 ? 6.524 -7.125 -10.837 1.00 94.88 109 ILE A N 1
ATOM 872 C CA . ILE A 1 109 ? 7.243 -6.866 -9.579 1.00 94.88 109 ILE A CA 1
ATOM 873 C C . ILE A 1 109 ? 6.556 -5.767 -8.770 1.00 94.88 109 ILE A C 1
ATOM 875 O O . ILE A 1 109 ? 6.399 -5.887 -7.553 1.00 94.88 109 ILE A O 1
ATOM 879 N N . HIS A 1 110 ? 6.128 -4.692 -9.431 1.00 94.25 110 HIS A N 1
ATOM 880 C CA . HIS A 1 110 ? 5.408 -3.613 -8.770 1.00 94.25 110 HIS A CA 1
ATOM 881 C C . HIS A 1 110 ? 4.097 -4.109 -8.147 1.00 94.25 110 HIS A C 1
ATOM 883 O O . HIS A 1 110 ? 3.837 -3.796 -6.982 1.00 94.25 110 HIS A O 1
ATOM 889 N N . PHE A 1 111 ? 3.303 -4.907 -8.870 1.00 93.38 111 PHE A N 1
ATOM 890 C CA . PHE A 1 111 ? 2.107 -5.525 -8.300 1.00 93.38 111 PHE A CA 1
ATOM 891 C C . PHE A 1 111 ? 2.455 -6.474 -7.161 1.00 93.38 111 PHE A C 1
ATOM 893 O O . PHE A 1 111 ? 1.905 -6.313 -6.080 1.00 93.38 111 PHE A O 1
ATOM 900 N N . TRP A 1 112 ? 3.419 -7.373 -7.345 1.00 92.75 112 TRP A N 1
ATOM 901 C CA . TRP A 1 112 ? 3.824 -8.330 -6.319 1.00 92.75 112 TRP A CA 1
ATOM 902 C C . TRP A 1 112 ? 4.214 -7.655 -4.996 1.00 92.75 112 TRP A C 1
ATOM 904 O O . TRP A 1 112 ? 3.712 -8.040 -3.940 1.00 92.75 112 TRP A O 1
ATOM 914 N N . MET A 1 113 ? 5.056 -6.616 -5.034 1.00 93.19 113 MET A N 1
ATOM 915 C CA . MET A 1 113 ? 5.458 -5.885 -3.824 1.00 93.19 113 MET A CA 1
ATOM 916 C C . MET A 1 113 ? 4.262 -5.212 -3.140 1.00 93.19 113 MET A C 1
ATOM 918 O O . MET A 1 113 ? 4.121 -5.266 -1.920 1.00 93.19 113 MET A O 1
ATOM 922 N N . LEU A 1 114 ? 3.388 -4.591 -3.931 1.00 92.19 114 LEU A N 1
ATOM 923 C CA . LEU A 1 114 ? 2.218 -3.879 -3.429 1.00 92.19 114 LEU A CA 1
ATOM 924 C C . LEU A 1 114 ? 1.188 -4.843 -2.822 1.00 92.19 114 LEU A C 1
ATOM 926 O O . LEU A 1 114 ? 0.670 -4.586 -1.735 1.00 92.19 114 LEU A O 1
ATOM 930 N N . GLU A 1 115 ? 0.901 -5.952 -3.501 1.00 91.75 115 GLU A N 1
ATOM 931 C CA . GLU A 1 115 ? -0.005 -6.999 -3.027 1.00 91.75 115 GLU A CA 1
ATOM 932 C C . GLU A 1 115 ? 0.532 -7.653 -1.754 1.00 91.75 115 GLU A C 1
ATOM 934 O O . GLU A 1 115 ? -0.223 -7.800 -0.796 1.00 91.75 115 GLU A O 1
ATOM 939 N N . SER A 1 116 ? 1.838 -7.930 -1.691 1.00 91.56 116 SER A N 1
ATOM 940 C CA . SER A 1 116 ? 2.492 -8.489 -0.501 1.00 91.56 116 SER A CA 1
ATOM 941 C C . SER A 1 116 ? 2.342 -7.576 0.719 1.00 91.56 116 SER A C 1
ATOM 943 O O . SER A 1 116 ? 2.034 -8.041 1.817 1.00 91.56 116 SER A O 1
ATOM 945 N N . GLU A 1 117 ? 2.513 -6.261 0.554 1.00 91.19 117 GLU A N 1
ATOM 946 C CA . GLU A 1 117 ? 2.345 -5.316 1.662 1.00 91.19 117 GLU A CA 1
ATOM 947 C C . GLU A 1 117 ? 0.883 -5.231 2.135 1.00 91.19 117 GLU A C 1
ATOM 949 O O . GLU A 1 117 ? 0.614 -5.175 3.341 1.00 91.19 117 GLU A O 1
ATOM 954 N N . LEU A 1 118 ? -0.074 -5.264 1.202 1.00 92.06 118 LEU A N 1
ATOM 955 C CA . LEU A 1 118 ? -1.500 -5.307 1.532 1.00 92.06 118 LEU A CA 1
ATOM 956 C C . LEU A 1 118 ? -1.880 -6.609 2.240 1.00 92.06 118 LEU A C 1
ATOM 958 O O . LEU A 1 118 ? -2.600 -6.567 3.237 1.00 92.06 118 LEU A O 1
ATOM 962 N N . GLU A 1 119 ? -1.373 -7.747 1.771 1.00 91.88 119 GLU A N 1
ATOM 963 C CA . GLU A 1 119 ? -1.585 -9.047 2.401 1.00 91.88 119 GLU A CA 1
ATOM 964 C C . GLU A 1 119 ? -1.039 -9.058 3.831 1.00 91.88 119 GLU A C 1
ATOM 966 O O . GLU A 1 119 ? -1.723 -9.514 4.744 1.00 91.88 119 GLU A O 1
ATOM 971 N N . GLN A 1 120 ? 0.134 -8.468 4.073 1.00 90.25 120 GLN A N 1
ATOM 972 C CA . GLN A 1 120 ? 0.679 -8.336 5.426 1.00 90.25 120 GLN A CA 1
ATOM 973 C C . GLN A 1 120 ? -0.187 -7.463 6.338 1.00 90.25 120 GLN A C 1
ATOM 975 O O . GLN A 1 120 ? -0.330 -7.781 7.524 1.00 90.25 120 GLN A O 1
ATOM 980 N N . ALA A 1 121 ? -0.756 -6.375 5.808 1.00 92.69 121 ALA A N 1
ATOM 981 C CA . ALA A 1 121 ? -1.657 -5.495 6.549 1.00 92.69 121 ALA A CA 1
ATOM 982 C C . ALA A 1 121 ? -2.969 -6.208 6.914 1.00 92.69 121 ALA A C 1
ATOM 984 O O . ALA A 1 121 ? -3.352 -6.220 8.082 1.00 92.69 121 ALA A O 1
ATOM 985 N N . VAL A 1 122 ? -3.612 -6.862 5.943 1.00 93.38 122 VAL A N 1
ATOM 986 C CA . VAL A 1 122 ? -4.831 -7.664 6.151 1.00 93.38 122 VAL A CA 1
ATOM 987 C C . VAL A 1 122 ? -4.555 -8.843 7.091 1.00 93.38 122 VAL A C 1
ATOM 989 O O . VAL A 1 122 ? -5.316 -9.117 8.019 1.00 93.38 122 VAL A O 1
ATOM 992 N N . GLY A 1 123 ? -3.413 -9.505 6.913 1.00 91.75 123 GLY A N 1
ATOM 993 C CA . GLY A 1 123 ? -2.979 -10.659 7.693 1.00 91.75 123 GLY A CA 1
ATOM 994 C C . GLY A 1 123 ? -2.778 -10.373 9.181 1.00 91.75 123 GLY A C 1
ATOM 995 O O . GLY A 1 123 ? -2.780 -11.315 9.976 1.00 91.75 123 GLY A O 1
ATOM 996 N N . ARG A 1 124 ? -2.685 -9.099 9.598 1.00 91.94 124 ARG A N 1
ATOM 997 C CA . ARG A 1 124 ? -2.627 -8.725 11.021 1.00 91.94 124 ARG A CA 1
ATOM 998 C C . ARG A 1 124 ? -3.854 -9.183 11.807 1.00 91.94 124 ARG A C 1
ATOM 1000 O O . ARG A 1 124 ? -3.706 -9.537 12.974 1.00 91.94 124 ARG A O 1
ATOM 1007 N N . ALA A 1 125 ? -5.016 -9.258 11.160 1.00 93.62 125 ALA A N 1
ATOM 1008 C CA . ALA A 1 125 ? -6.238 -9.778 11.766 1.00 93.62 125 ALA A CA 1
ATOM 1009 C C . ALA A 1 125 ? -6.208 -11.305 11.976 1.00 93.62 125 ALA A C 1
ATOM 1011 O O . ALA A 1 125 ? -6.882 -11.826 12.864 1.00 93.62 125 ALA A O 1
ATOM 1012 N N . ARG A 1 126 ? -5.395 -12.033 11.191 1.00 92.19 126 ARG A N 1
ATOM 1013 C CA . ARG A 1 126 ? -5.352 -13.507 11.130 1.00 92.19 126 ARG A CA 1
ATOM 1014 C C . ARG A 1 126 ? -6.722 -14.138 10.855 1.00 92.19 126 ARG A C 1
ATOM 1016 O O . ARG A 1 126 ? -7.154 -15.039 11.574 1.00 92.19 126 ARG A O 1
ATOM 1023 N N . LEU A 1 127 ? -7.345 -13.700 9.760 1.00 92.12 127 LEU A N 1
ATOM 1024 C CA . LEU A 1 127 ? -8.677 -14.113 9.290 1.00 92.12 127 LEU A CA 1
ATOM 1025 C C . LEU A 1 127 ? -8.902 -15.636 9.238 1.00 92.12 127 LEU A C 1
ATOM 1027 O O . LEU A 1 127 ? -10.003 -16.109 9.474 1.00 92.12 127 LEU A O 1
ATOM 1031 N N . LEU A 1 128 ? -7.864 -16.431 8.955 1.00 91.12 128 LEU A N 1
ATOM 1032 C CA . LEU A 1 128 ? -7.986 -17.896 8.882 1.00 91.12 128 LEU A CA 1
ATOM 1033 C C . LEU A 1 128 ? -8.127 -18.582 10.252 1.00 91.12 128 LEU A C 1
ATOM 1035 O O . LEU A 1 128 ? -8.445 -19.767 10.310 1.00 91.12 128 LEU A O 1
ATOM 1039 N N . ARG A 1 129 ? -7.823 -17.880 11.350 1.00 93.31 129 ARG A N 1
ATOM 1040 C CA . ARG A 1 129 ? -7.813 -18.433 12.717 1.00 93.31 129 ARG A CA 1
ATOM 1041 C C . ARG A 1 129 ? -8.843 -17.790 13.636 1.00 93.31 129 ARG A C 1
ATOM 1043 O O . ARG A 1 129 ? -9.105 -18.333 14.702 1.00 93.31 129 ARG A O 1
ATOM 1050 N N . ASN A 1 130 ? -9.397 -16.649 13.240 1.00 93.44 130 ASN A N 1
ATOM 1051 C CA . ASN A 1 130 ? -10.296 -15.853 14.059 1.00 93.44 130 ASN A CA 1
ATOM 1052 C C . ASN A 1 130 ? -11.499 -15.414 13.227 1.00 93.44 130 ASN A C 1
ATOM 1054 O O . ASN A 1 130 ? -11.356 -15.090 12.051 1.00 93.44 130 ASN A O 1
ATOM 1058 N N . ALA A 1 131 ? -12.671 -15.369 13.854 1.00 93.69 131 ALA A N 1
ATOM 1059 C CA . ALA A 1 131 ? -13.849 -14.756 13.259 1.00 93.69 131 ALA A CA 1
ATOM 1060 C C . ALA A 1 131 ? -13.756 -13.232 13.434 1.00 93.69 131 ALA A C 1
ATOM 1062 O O . ALA A 1 131 ? -14.161 -12.704 14.466 1.00 93.69 131 ALA A O 1
ATOM 1063 N N . CYS A 1 132 ? -13.172 -12.555 12.449 1.00 93.69 132 CYS A N 1
ATOM 1064 C CA . CYS A 1 132 ? -13.077 -11.098 12.373 1.00 93.69 132 CYS A CA 1
ATOM 1065 C C . CYS A 1 132 ? -13.241 -10.623 10.923 1.00 93.69 132 CYS A C 1
ATOM 1067 O O . CYS A 1 132 ? -13.119 -11.412 9.981 1.00 93.69 132 CYS A O 1
ATOM 1069 N N . GLU A 1 133 ? -13.518 -9.336 10.746 1.00 94.25 133 GLU A N 1
ATOM 1070 C CA . GLU A 1 133 ? -13.718 -8.698 9.448 1.00 94.25 133 GLU A CA 1
ATOM 1071 C C . GLU A 1 133 ? -12.586 -7.716 9.114 1.00 94.25 133 GLU A C 1
ATOM 1073 O O . GLU A 1 133 ? -12.086 -6.972 9.960 1.00 94.25 133 GLU A O 1
ATOM 1078 N N . VAL A 1 134 ? -12.168 -7.696 7.846 1.00 94.50 134 VAL A N 1
ATOM 1079 C CA . VAL A 1 134 ? -11.209 -6.707 7.344 1.00 94.50 134 VAL A CA 1
ATOM 1080 C C . VAL A 1 134 ? -11.855 -5.876 6.254 1.00 94.50 134 VAL A C 1
ATOM 1082 O O . VAL A 1 134 ? -12.162 -6.375 5.172 1.00 94.50 134 VAL A O 1
ATOM 1085 N N . HIS A 1 135 ? -11.990 -4.579 6.509 1.00 94.44 135 HIS A N 1
ATOM 1086 C CA . HIS A 1 135 ? -12.451 -3.629 5.508 1.00 94.44 135 HIS A CA 1
ATOM 1087 C C . HIS A 1 135 ? -11.248 -3.069 4.740 1.00 94.44 135 HIS A C 1
ATOM 1089 O O . HIS A 1 135 ? -10.440 -2.319 5.289 1.00 94.44 135 HIS A O 1
ATOM 1095 N N . LEU A 1 136 ? -11.117 -3.434 3.463 1.00 92.69 136 LEU A N 1
ATOM 1096 C CA . LEU A 1 136 ? -9.983 -3.060 2.614 1.00 92.69 136 LEU A CA 1
ATOM 1097 C C . LEU A 1 136 ? -10.386 -2.022 1.553 1.00 92.69 136 LEU A C 1
ATOM 1099 O O . LEU A 1 136 ? -11.183 -2.307 0.661 1.00 92.69 136 LEU A O 1
ATOM 1103 N N . PHE A 1 137 ? -9.777 -0.832 1.590 1.00 91.38 137 PHE A N 1
ATOM 1104 C CA . PHE A 1 137 ? -10.033 0.253 0.632 1.00 91.38 137 PHE A CA 1
ATOM 1105 C C . PHE A 1 137 ? -8.781 0.652 -0.162 1.00 91.38 137 PHE A C 1
ATOM 1107 O O . PHE A 1 137 ? -8.021 1.565 0.192 1.00 91.38 137 PHE A O 1
ATOM 1114 N N . VAL A 1 138 ? -8.596 0.017 -1.320 1.00 88.44 138 VAL A N 1
ATOM 1115 C CA . VAL A 1 138 ? -7.408 0.168 -2.180 1.00 88.44 138 VAL A CA 1
ATOM 1116 C C . VAL A 1 138 ? -7.779 0.560 -3.617 1.00 88.44 138 VAL A C 1
ATOM 1118 O O . VAL A 1 138 ? -8.949 0.635 -3.967 1.00 88.44 138 VAL A O 1
ATOM 1121 N N . LEU A 1 139 ? -6.794 0.969 -4.426 1.00 80.50 139 LEU A N 1
ATOM 1122 C CA . LEU A 1 139 ? -6.998 1.271 -5.852 1.00 80.50 139 LEU A CA 1
ATOM 1123 C C . LEU A 1 139 ? -7.093 -0.001 -6.701 1.00 80.50 139 LEU A C 1
ATOM 1125 O O . LEU A 1 139 ? -7.706 0.034 -7.764 1.00 80.50 139 LEU A O 1
ATOM 1129 N N . LEU A 1 140 ? -6.515 -1.107 -6.228 1.00 69.44 140 LEU A N 1
ATOM 1130 C CA . LEU A 1 140 ? -6.675 -2.411 -6.855 1.00 69.44 140 LEU A CA 1
ATOM 1131 C C . LEU A 1 140 ? -8.126 -2.864 -6.721 1.00 69.44 140 LEU A C 1
ATOM 1133 O O . LEU A 1 140 ? -8.656 -3.008 -5.618 1.00 69.44 140 LEU A O 1
ATOM 1137 N N . ARG A 1 141 ? -8.786 -3.096 -7.854 1.00 54.25 141 ARG A N 1
ATOM 1138 C CA . ARG A 1 141 ? -10.115 -3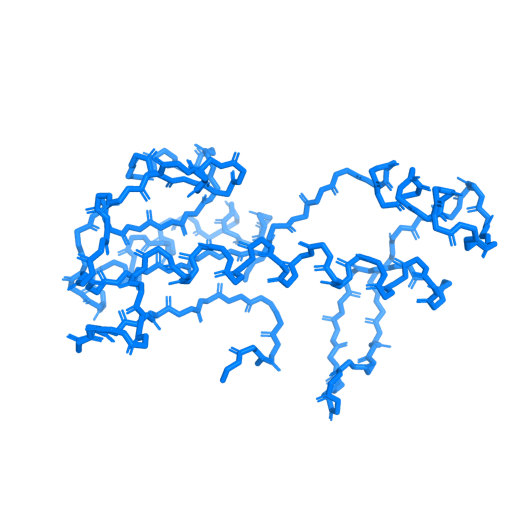.703 -7.857 1.00 54.25 141 ARG A CA 1
ATOM 1139 C C . ARG A 1 141 ? -9.955 -5.215 -7.702 1.00 54.25 141 ARG A C 1
ATOM 1141 O O . ARG A 1 141 ? -9.999 -5.934 -8.689 1.00 54.25 141 ARG A O 1
ATOM 1148 N N . ARG A 1 142 ? -9.825 -5.610 -6.429 1.00 47.19 142 ARG A N 1
ATOM 1149 C CA . ARG A 1 142 ? -9.943 -6.952 -5.834 1.00 47.19 142 ARG A CA 1
ATOM 1150 C C . ARG A 1 142 ? -8.633 -7.712 -5.576 1.00 47.19 142 ARG A C 1
ATOM 1152 O O . ARG A 1 142 ? -8.095 -8.379 -6.449 1.00 47.19 142 ARG A O 1
ATOM 1159 N N . LEU A 1 143 ? -8.202 -7.657 -4.317 1.00 46.47 143 LEU A N 1
ATOM 1160 C CA . LEU A 1 143 ? -7.523 -8.746 -3.617 1.00 46.47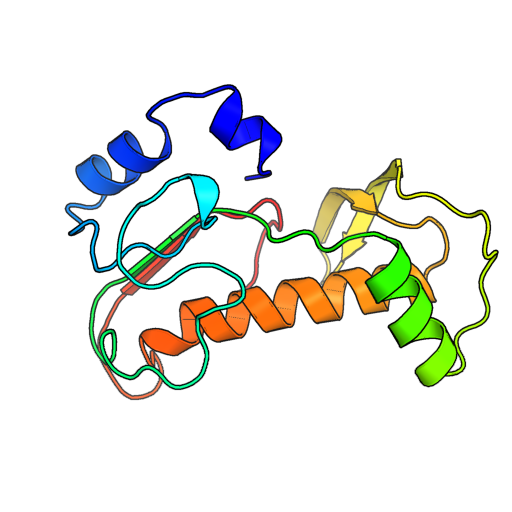 143 LEU A CA 1
ATOM 1161 C C . LEU A 1 143 ? -8.558 -9.276 -2.615 1.00 46.47 143 LEU A C 1
ATOM 1163 O O . LEU A 1 143 ? -9.050 -8.474 -1.820 1.00 46.47 143 LEU A O 1
ATOM 1167 N N . PHE A 1 144 ? -8.861 -10.577 -2.683 1.00 45.16 144 PHE A N 1
ATOM 1168 C CA . PHE A 1 144 ? -9.833 -11.323 -1.859 1.00 45.16 144 PHE A CA 1
ATOM 1169 C C . PHE A 1 144 ? -11.323 -11.171 -2.263 1.00 45.16 144 PHE A C 1
ATOM 1171 O O . PHE A 1 144 ? -11.809 -10.054 -2.552 1.00 45.16 144 PHE A O 1
#

Organism: NCBI:txid1235802

Mean predicted aligned error: 4.93 Å

Sequence (144 aa):
MSRTCIGNHSGIIQKLIEQFHMDEKKVITFKKENIGSLHFGNTEGSNTLEGQDILVVGTPYHAEFLYKLAALEMGVDFDGKEKMKPQIVTHNGYRFWFTTFENEGLRDIHFWMLESELEQAVGRARLLRNACEVHLFVLLRRLF

pLDDT: mean 89.05, std 8.79, range [45.16, 95.81]

Secondary structure (DSSP, 8-state):
--HHHHHHSTTHHHHHHHHTT--GGGEEB-GGG--SS-BTT--TT--TTTTS-EEEE---PPPHHHHHHHHHHTT----TT---EEEEEEETTEEEEEEE-SSHHHHHHHHHHHHHHHHHHHHTT-TTTS---EEEE-SSS---

Foldseek 3Di:
DAPVVPVVVDCPVVVVCVVVVHQQLQEEEDVVVVTHDHYQVRLPPDLPQAQEAHEYAHFDDDDLVVLVVVCVVVVHDDDPPWAFAFDWDADPNDTDTDGFTPRPSSRVSRCVVRVVSVCSSQCSHVVVVHPYHYHHHYPDPDDD

Radius of gyration: 16.06 Å; Cα contacts (8 Å, |Δi|>4): 201; chains: 1; bounding box: 37×34×38 Å

Solvent-accessible surface area (backbone atoms only — not comparable to full-atom values): 8577 Å² total; per-residue (Å²): 47,46,68,66,58,48,70,74,37,79,59,55,68,57,51,49,33,61,75,68,73,53,59,54,69,39,27,36,30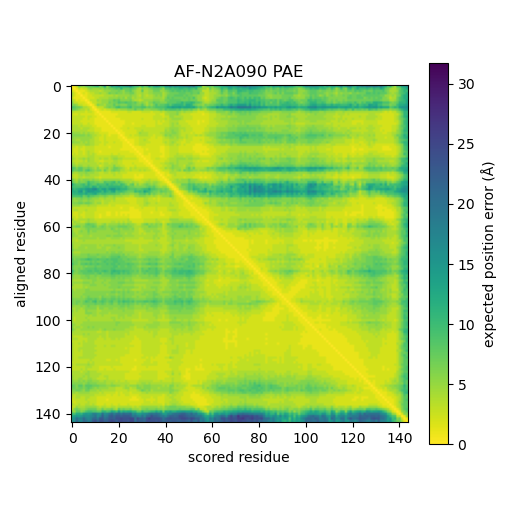,57,67,88,74,69,49,42,87,37,22,74,97,50,53,76,97,60,67,91,45,55,51,34,61,33,40,39,47,46,44,76,77,77,64,72,66,58,46,52,50,52,27,57,76,72,69,50,89,76,68,90,83,68,64,70,40,80,41,80,46,77,56,97,92,38,76,47,80,44,74,39,47,84,53,64,65,53,32,51,50,46,47,52,56,37,52,52,54,48,49,47,55,60,50,37,24,38,58,94,82,28,92,47,51,74,52,77,45,48,68,69,88,71,83,130

Nearest PDB structures (foldseek):
  1usp-assembly1_B  TM=3.874E-01  e=9.291E-01  Deinococcus radiodurans R1 = ATCC 13939 = DSM 20539
  4uca-assembly1_A  TM=3.312E-01  e=5.521E-01  Human respiratory syncytial virus A2
  4ucd-assembly1_A  TM=3.449E-01  e=9.916E-01  Human respiratory syncytial virus A2
  4uce-assembly1_A  TM=3.311E-01  e=1.205E+00  Human respiratory syncytial virus A2
  4uc7-assembly1_A  TM=3.391E-01  e=2.631E+00  Human respiratory syncytial virus A2